Protein AF-X1T4V7-F1 (afdb_monomer)

Structure (mmCIF, N/CA/C/O backbone):
data_AF-X1T4V7-F1
#
_entry.id   AF-X1T4V7-F1
#
loop_
_atom_site.group_PDB
_atom_site.id
_atom_site.type_symbol
_atom_site.label_atom_id
_atom_site.label_alt_id
_atom_site.label_comp_id
_atom_site.label_asym_id
_atom_site.label_entity_id
_atom_site.label_seq_id
_atom_site.pdbx_PDB_ins_code
_atom_site.Cartn_x
_atom_site.Cartn_y
_atom_site.Cartn_z
_atom_site.occupancy
_atom_site.B_iso_or_equiv
_atom_site.auth_seq_id
_atom_site.auth_comp_id
_atom_site.auth_asym_id
_atom_site.auth_atom_id
_atom_site.pdbx_PDB_model_num
ATOM 1 N N . SER A 1 1 ? 8.155 6.389 19.833 1.00 48.38 1 SER A N 1
ATOM 2 C CA . SER A 1 1 ? 7.258 6.971 20.839 1.00 48.38 1 SER A CA 1
ATOM 3 C C . SER A 1 1 ? 5.925 7.229 20.177 1.00 48.38 1 SER A C 1
ATOM 5 O O . SER A 1 1 ? 5.945 7.675 19.031 1.00 48.38 1 SER A O 1
ATOM 7 N N . GLU A 1 2 ? 4.805 6.953 20.847 1.00 50.91 2 GLU A N 1
ATOM 8 C CA . GLU A 1 2 ? 3.465 7.375 20.395 1.00 50.91 2 GLU A CA 1
ATOM 9 C C . GLU A 1 2 ? 3.388 8.892 20.120 1.00 50.91 2 GLU A C 1
ATOM 11 O O . GLU A 1 2 ? 2.552 9.335 19.339 1.00 50.91 2 GLU A O 1
ATOM 16 N N . ASP A 1 3 ? 4.356 9.660 20.631 1.00 55.53 3 ASP A N 1
ATOM 17 C CA . ASP A 1 3 ? 4.520 11.113 20.468 1.00 55.53 3 ASP A CA 1
ATOM 18 C C . ASP A 1 3 ? 4.869 11.618 19.052 1.00 55.53 3 ASP A C 1
ATOM 20 O O . ASP A 1 3 ? 5.124 12.806 18.871 1.00 55.53 3 ASP A O 1
ATOM 24 N N . LYS A 1 4 ? 4.926 10.758 18.026 1.00 73.62 4 LYS A N 1
ATOM 25 C CA . LYS A 1 4 ? 5.186 11.179 16.629 1.00 73.62 4 LYS A CA 1
ATOM 26 C C . LYS A 1 4 ? 4.145 10.663 15.632 1.00 73.62 4 LYS A C 1
ATOM 28 O O . LYS A 1 4 ? 4.478 10.355 14.488 1.00 73.62 4 LYS A O 1
ATOM 33 N N . LYS A 1 5 ? 2.881 10.549 16.042 1.00 84.75 5 LYS A N 1
ATOM 34 C CA . LYS A 1 5 ? 1.787 10.330 15.084 1.00 84.75 5 LYS A CA 1
ATOM 35 C C . LYS A 1 5 ? 1.625 11.569 14.200 1.00 84.75 5 LYS A C 1
ATOM 37 O O . LYS A 1 5 ? 1.704 12.700 14.672 1.00 84.75 5 LYS A O 1
ATOM 42 N N . THR A 1 6 ? 1.419 11.357 12.905 1.00 90.25 6 THR A N 1
ATOM 43 C CA . THR A 1 6 ? 1.095 12.455 11.987 1.00 90.25 6 THR A CA 1
ATOM 44 C C . THR A 1 6 ? -0.341 12.919 12.228 1.00 90.25 6 THR A C 1
ATOM 46 O O . THR A 1 6 ? -1.179 12.133 12.670 1.00 90.25 6 THR A O 1
ATOM 49 N N . LEU A 1 7 ? -0.654 14.170 11.877 1.00 93.00 7 LEU A N 1
ATOM 50 C CA . LEU A 1 7 ? -2.030 14.683 11.951 1.00 93.00 7 LEU A CA 1
ATOM 51 C C . LEU A 1 7 ? -3.011 13.817 11.144 1.00 93.00 7 LEU A C 1
ATOM 53 O O . LEU A 1 7 ? -4.123 13.556 11.590 1.00 93.00 7 LEU A O 1
ATOM 57 N N . ALA A 1 8 ? -2.582 13.321 9.978 1.00 90.38 8 ALA A N 1
ATOM 58 C CA . ALA A 1 8 ? -3.393 12.436 9.145 1.00 90.38 8 ALA A CA 1
ATOM 59 C C . ALA A 1 8 ? -3.711 11.107 9.846 1.00 90.38 8 ALA A C 1
ATOM 61 O O . ALA A 1 8 ? -4.825 10.604 9.738 1.00 90.38 8 ALA A O 1
ATOM 62 N N . TYR A 1 9 ? -2.745 10.552 10.580 1.00 90.06 9 TYR A N 1
ATOM 63 C CA . TYR A 1 9 ? -2.953 9.322 11.335 1.00 90.06 9 TYR A CA 1
ATOM 64 C C . TYR A 1 9 ? -3.911 9.536 12.512 1.00 90.06 9 TYR A C 1
ATOM 66 O O . TYR A 1 9 ? -4.837 8.754 12.688 1.00 90.06 9 TYR A O 1
ATOM 74 N N . GLN A 1 10 ? -3.738 10.627 13.266 1.00 92.31 10 GLN A N 1
ATOM 75 C CA . GLN A 1 10 ? -4.629 10.981 14.378 1.00 92.31 10 GLN A CA 1
ATOM 76 C C . GLN A 1 10 ? -6.074 11.193 13.909 1.00 92.31 10 GLN A C 1
ATOM 78 O O . GLN A 1 10 ? -7.002 10.683 14.529 1.00 92.31 10 GLN A O 1
ATOM 83 N N . LEU A 1 11 ? -6.265 11.881 12.778 1.00 92.38 11 LEU A N 1
ATOM 84 C CA . LEU A 1 11 ? -7.581 12.018 12.153 1.00 92.38 11 LEU A CA 1
ATOM 85 C C . LEU A 1 11 ? -8.177 10.648 11.799 1.00 92.38 11 LEU A C 1
ATOM 87 O O . LEU A 1 11 ? -9.355 10.408 12.044 1.00 92.38 11 LEU A O 1
ATOM 91 N N . GLY A 1 12 ? -7.360 9.749 11.245 1.00 92.69 12 GLY A N 1
ATOM 92 C CA . GLY A 1 12 ? -7.781 8.392 10.915 1.00 92.69 12 GLY A CA 1
ATOM 93 C C . GLY A 1 12 ? -8.238 7.584 12.131 1.00 92.69 12 GLY A C 1
ATOM 94 O O . GLY A 1 12 ? -9.213 6.846 12.014 1.00 92.69 12 GLY A O 1
ATOM 95 N N . GLU A 1 13 ? -7.572 7.740 13.280 1.00 92.12 13 GLU A N 1
ATOM 96 C CA . GLU A 1 13 ? -7.972 7.102 14.542 1.00 92.12 13 GLU A CA 1
ATOM 97 C C . GLU A 1 13 ? -9.326 7.639 15.015 1.00 92.12 13 GLU A C 1
ATOM 99 O O . GLU A 1 13 ? -10.244 6.858 15.248 1.00 92.12 13 GLU A O 1
ATOM 104 N N . SER A 1 14 ? -9.508 8.962 15.060 1.00 92.56 14 SER A N 1
ATOM 105 C CA . SER A 1 14 ? -10.793 9.547 15.468 1.00 92.56 14 SER A CA 1
ATOM 106 C C . SER A 1 14 ? -11.946 9.126 14.552 1.00 92.56 14 SER A C 1
ATOM 108 O O . SER A 1 14 ? -13.033 8.823 15.031 1.00 92.56 14 SER A O 1
ATOM 110 N N . LEU A 1 15 ? -11.718 9.053 13.236 1.00 91.81 15 LEU A N 1
ATOM 111 C CA . LEU A 1 15 ? -12.736 8.589 12.289 1.00 91.81 15 LEU A CA 1
ATOM 112 C C . LEU A 1 15 ? -13.076 7.103 12.470 1.00 91.81 15 LEU A C 1
ATOM 114 O O . LEU A 1 15 ? -14.249 6.746 12.360 1.00 91.81 15 LEU A O 1
ATOM 118 N N . SER A 1 16 ? -12.089 6.255 12.780 1.00 90.62 16 SER A N 1
ATOM 119 C CA . SER A 1 16 ? -12.333 4.827 13.033 1.00 90.62 16 SER A CA 1
ATOM 120 C C . SER A 1 16 ? -13.234 4.574 14.242 1.00 90.62 16 SER A C 1
ATOM 122 O O . SER A 1 16 ? -14.009 3.627 14.231 1.00 90.62 16 SER A O 1
ATOM 124 N N . GLU A 1 17 ? -13.192 5.442 15.257 1.00 88.81 17 GLU A N 1
ATOM 125 C CA . GLU A 1 17 ? -14.038 5.324 16.453 1.00 88.81 17 GLU A CA 1
ATOM 126 C C . GLU A 1 17 ? -15.458 5.871 16.239 1.00 88.81 17 GLU A C 1
ATOM 128 O O . GLU A 1 17 ? -16.379 5.523 16.975 1.00 88.81 17 GLU A O 1
ATOM 133 N N . MET A 1 18 ? -15.645 6.738 15.240 1.00 92.06 18 MET A N 1
ATOM 134 C CA . MET A 1 18 ? -16.902 7.453 14.990 1.00 92.06 18 MET A CA 1
ATOM 135 C C . MET A 1 18 ? -17.720 6.876 13.826 1.00 92.06 18 MET A C 1
ATOM 137 O O . MET A 1 18 ? -18.738 7.462 13.455 1.00 92.06 18 MET A O 1
ATOM 141 N N . THR A 1 19 ? -17.280 5.775 13.210 1.00 88.94 19 THR A N 1
ATOM 142 C CA . THR A 1 19 ? -17.928 5.199 12.024 1.00 88.94 19 THR A CA 1
ATOM 143 C C . THR A 1 19 ? -18.161 3.698 12.167 1.00 88.94 19 THR A C 1
ATOM 145 O O . THR A 1 19 ? -17.267 2.957 12.553 1.00 88.94 19 THR A O 1
ATOM 148 N N . ASP A 1 20 ? -19.357 3.232 11.793 1.00 86.69 20 ASP A N 1
ATOM 149 C CA . ASP A 1 20 ? -19.681 1.794 11.767 1.00 86.69 20 ASP A CA 1
ATOM 150 C C . ASP A 1 20 ? -19.023 1.067 10.579 1.00 86.69 20 ASP A C 1
ATOM 152 O O . ASP A 1 20 ? -18.787 -0.144 10.604 1.00 86.69 20 ASP A O 1
ATOM 156 N N . HIS A 1 21 ? -18.747 1.804 9.499 1.00 88.19 21 HIS A N 1
ATOM 157 C CA . HIS A 1 21 ? -18.169 1.280 8.265 1.00 88.19 21 HIS A CA 1
ATOM 158 C C . HIS A 1 21 ? -17.008 2.156 7.815 1.00 88.19 21 HIS A C 1
ATOM 160 O O . HIS A 1 21 ? -17.207 3.278 7.345 1.00 88.19 21 H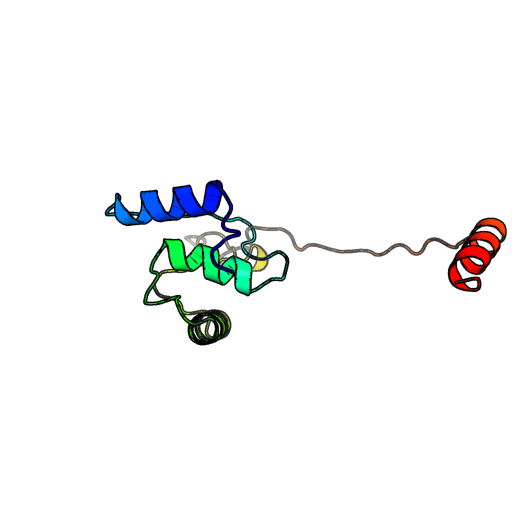IS A O 1
ATOM 166 N N . TYR A 1 22 ? -15.796 1.611 7.911 1.00 88.00 22 TYR A N 1
ATOM 167 C CA . TYR A 1 22 ? -14.577 2.340 7.603 1.00 88.00 22 TYR A CA 1
ATOM 168 C C . TYR A 1 22 ? -13.808 1.676 6.460 1.00 88.00 22 TYR A C 1
ATOM 170 O O . TYR A 1 22 ? -13.279 0.573 6.590 1.00 88.00 22 TYR A O 1
ATOM 178 N N . LEU A 1 23 ? -13.776 2.347 5.305 1.00 88.12 23 LEU A N 1
ATOM 179 C CA . LEU A 1 23 ? -13.080 1.878 4.109 1.00 88.12 23 LEU A CA 1
ATOM 180 C C . LEU A 1 23 ? -11.835 2.725 3.862 1.00 88.12 23 LEU A C 1
ATOM 182 O O . LEU A 1 23 ? -11.924 3.912 3.551 1.00 88.12 23 LEU A O 1
ATOM 186 N N . LEU A 1 24 ? -10.674 2.080 3.913 1.00 87.06 24 LEU A N 1
ATOM 187 C CA . LEU A 1 24 ? -9.395 2.700 3.601 1.00 87.06 24 LEU A CA 1
ATOM 188 C C . LEU A 1 24 ? -8.844 2.152 2.280 1.00 87.06 24 LEU A C 1
ATOM 190 O O . LEU A 1 24 ? -8.722 0.943 2.094 1.00 87.06 24 LEU A O 1
ATOM 194 N N . MET A 1 25 ? -8.471 3.045 1.361 1.00 85.75 25 MET A N 1
ATOM 195 C CA . MET A 1 25 ? -7.892 2.678 0.065 1.00 85.75 25 MET A CA 1
ATOM 196 C C . MET A 1 25 ? -6.444 3.156 -0.029 1.00 85.75 25 MET A C 1
ATOM 198 O O . MET A 1 25 ? -6.149 4.327 0.193 1.00 85.75 25 MET A O 1
ATOM 202 N N . THR A 1 26 ? -5.531 2.257 -0.398 1.00 78.62 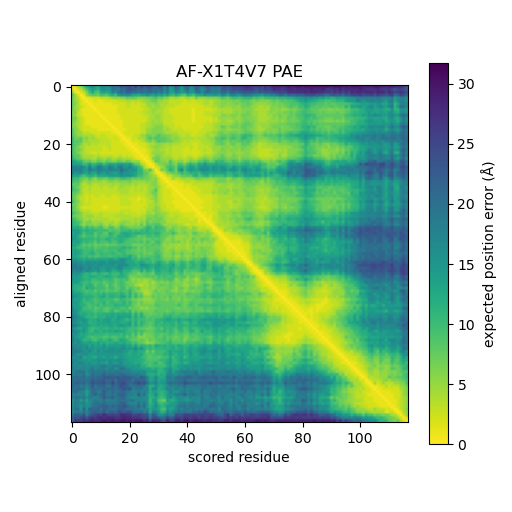26 THR A N 1
ATOM 203 C CA . THR A 1 26 ? -4.116 2.586 -0.613 1.00 78.62 26 THR A CA 1
ATOM 204 C C . THR A 1 26 ? -3.566 1.842 -1.825 1.00 78.62 26 THR A C 1
ATOM 206 O O . THR A 1 26 ? -3.806 0.649 -2.000 1.00 78.62 26 THR A O 1
ATOM 209 N N . ALA A 1 27 ? -2.835 2.553 -2.689 1.00 72.75 27 ALA A N 1
ATOM 210 C CA . ALA A 1 27 ? -2.268 1.976 -3.909 1.00 72.75 27 ALA A CA 1
ATOM 211 C C . ALA A 1 27 ? -1.070 1.057 -3.614 1.00 72.75 27 ALA A C 1
ATOM 213 O O . ALA A 1 27 ? -0.910 0.006 -4.231 1.00 72.75 27 ALA A O 1
ATOM 214 N N . THR A 1 28 ? -0.228 1.449 -2.657 1.00 66.88 28 THR A N 1
ATOM 215 C CA . THR A 1 28 ? 0.957 0.703 -2.223 1.00 66.88 28 THR A CA 1
ATOM 216 C C . THR A 1 28 ? 1.176 0.997 -0.741 1.00 66.88 28 THR A C 1
ATOM 218 O O . THR A 1 28 ? 1.797 2.010 -0.412 1.00 66.88 28 THR A O 1
ATOM 221 N N . PRO A 1 29 ? 0.654 0.159 0.169 1.00 60.31 29 PRO A N 1
ATOM 222 C CA . PRO A 1 29 ? 0.650 0.494 1.588 1.00 60.31 29 PRO A CA 1
ATOM 223 C C . PRO A 1 29 ? 2.048 0.646 2.196 1.00 60.31 29 PRO A C 1
ATOM 225 O O . PRO A 1 29 ? 2.219 1.332 3.197 1.00 60.31 29 PRO A O 1
ATOM 228 N N . HIS A 1 30 ? 3.047 -0.008 1.603 1.00 62.56 30 HIS A N 1
ATOM 229 C CA . HIS A 1 30 ? 4.409 -0.042 2.106 1.00 62.56 30 HIS A CA 1
ATOM 230 C C . HIS A 1 30 ? 5.377 0.437 1.023 1.00 62.56 30 HIS A C 1
ATOM 232 O O . HIS A 1 30 ? 5.480 -0.156 -0.048 1.00 62.56 30 HIS A O 1
ATOM 238 N N . LYS A 1 31 ? 6.177 1.460 1.336 1.00 61.25 31 LYS A N 1
ATOM 239 C CA . LYS A 1 31 ? 7.447 1.737 0.638 1.00 61.25 31 LYS A CA 1
ATOM 240 C C . LYS A 1 31 ? 8.545 0.754 1.092 1.00 61.25 31 LYS A C 1
ATOM 242 O O . LYS A 1 31 ? 9.678 1.156 1.312 1.00 61.25 31 LYS A O 1
ATOM 247 N N . GLY A 1 32 ? 8.183 -0.508 1.331 1.00 63.66 32 GLY A N 1
ATOM 248 C CA . GLY A 1 32 ? 9.059 -1.507 1.954 1.00 63.66 32 GLY A CA 1
ATOM 249 C C . GLY A 1 32 ? 9.161 -1.444 3.486 1.00 63.66 32 GLY A C 1
ATOM 250 O O . GLY A 1 32 ? 9.999 -2.146 4.032 1.00 63.66 32 GLY A O 1
ATOM 251 N N . ASP A 1 33 ? 8.331 -0.651 4.180 1.00 74.56 33 ASP A N 1
ATOM 252 C CA . ASP A 1 33 ? 8.295 -0.589 5.655 1.00 74.56 33 ASP A CA 1
ATOM 253 C C . ASP A 1 33 ? 7.031 -1.277 6.221 1.00 74.56 33 ASP A C 1
ATOM 255 O O . ASP A 1 33 ? 5.938 -0.695 6.151 1.00 74.56 33 ASP A O 1
ATOM 259 N N . PRO A 1 34 ? 7.152 -2.493 6.790 1.00 72.81 34 PRO A N 1
ATOM 260 C CA . PRO A 1 34 ? 6.041 -3.217 7.407 1.00 72.81 34 PRO A CA 1
ATOM 261 C C . PRO A 1 34 ? 5.401 -2.486 8.593 1.00 72.81 34 PRO A C 1
ATOM 263 O O . PRO A 1 34 ? 4.200 -2.629 8.822 1.00 72.81 34 PRO A O 1
ATOM 266 N N . LYS A 1 35 ? 6.157 -1.657 9.329 1.00 76.81 35 LYS A N 1
ATOM 267 C CA . LYS A 1 35 ? 5.638 -0.943 10.508 1.00 76.81 35 LYS A CA 1
ATOM 268 C C . LYS A 1 35 ? 4.618 0.116 10.113 1.00 76.81 35 LYS A C 1
ATOM 270 O O . LYS A 1 35 ? 3.566 0.216 10.737 1.00 76.81 35 LYS A O 1
ATOM 275 N N . ASN A 1 36 ? 4.889 0.863 9.043 1.00 78.00 36 ASN A N 1
ATOM 276 C CA . ASN A 1 36 ? 3.942 1.858 8.530 1.00 78.00 36 ASN A CA 1
ATOM 277 C C . ASN A 1 36 ? 2.656 1.208 8.015 1.00 78.00 36 ASN A C 1
ATOM 279 O O . ASN A 1 36 ? 1.571 1.762 8.185 1.00 78.00 36 ASN A O 1
ATOM 283 N N . PHE A 1 37 ? 2.762 0.019 7.421 1.00 77.69 37 PHE A N 1
ATOM 284 C CA . PHE A 1 37 ? 1.580 -0.715 6.989 1.00 77.69 37 PHE A CA 1
ATOM 285 C C . PHE A 1 37 ? 0.766 -1.259 8.170 1.00 77.69 37 PHE A C 1
ATOM 287 O O . PHE A 1 37 ? -0.457 -1.145 8.161 1.00 77.69 37 PHE A O 1
ATOM 294 N N . SER A 1 38 ? 1.431 -1.769 9.211 1.00 78.44 38 SER A N 1
ATOM 295 C CA . SER A 1 38 ? 0.770 -2.172 10.459 1.00 78.44 38 SER A CA 1
ATOM 296 C C . SER A 1 38 ? -0.002 -1.014 11.093 1.00 78.44 38 SER A C 1
ATOM 298 O O . SER A 1 38 ? -1.162 -1.194 11.453 1.00 78.44 38 SER A O 1
ATOM 300 N N . LEU A 1 39 ? 0.577 0.192 11.142 1.00 82.62 39 LEU A N 1
ATOM 301 C CA . LEU A 1 39 ? -0.136 1.386 11.610 1.00 82.62 39 LEU A CA 1
ATOM 302 C C . LEU A 1 39 ? -1.415 1.636 10.798 1.00 82.62 39 LEU A C 1
ATOM 304 O O . LEU A 1 39 ? -2.475 1.839 11.376 1.00 82.62 39 LEU A O 1
ATOM 308 N N . PHE A 1 40 ? -1.350 1.567 9.468 1.00 84.31 40 PHE A N 1
ATOM 309 C CA . PHE A 1 40 ? -2.530 1.749 8.618 1.00 84.31 40 PHE A CA 1
ATOM 310 C C . PHE A 1 40 ? -3.639 0.722 8.899 1.00 84.31 40 PHE A C 1
ATOM 312 O O . PHE A 1 40 ? -4.806 1.092 8.941 1.00 84.31 40 PHE A O 1
ATOM 319 N N . LEU A 1 41 ? -3.294 -0.548 9.128 1.00 82.56 41 LEU A N 1
ATOM 320 C CA . LEU A 1 41 ? -4.285 -1.587 9.432 1.00 82.56 41 LEU A CA 1
ATOM 321 C C . LEU A 1 41 ? -4.866 -1.478 10.843 1.00 82.56 41 LEU A C 1
ATOM 323 O O . LEU A 1 41 ? -6.030 -1.810 11.044 1.00 82.56 41 LEU A O 1
ATOM 327 N N . ARG A 1 42 ? -4.109 -0.936 11.801 1.00 85.06 42 ARG A N 1
ATOM 328 C CA . ARG A 1 42 ? -4.624 -0.628 13.145 1.00 85.06 42 ARG A CA 1
ATOM 329 C C . ARG A 1 42 ? -5.747 0.405 13.141 1.00 85.06 42 ARG A C 1
ATOM 331 O O . ARG A 1 42 ? -6.504 0.446 14.102 1.00 85.06 42 ARG A O 1
ATOM 338 N N . LEU A 1 43 ? -5.871 1.206 12.079 1.00 87.56 43 LEU A N 1
ATOM 339 C CA . LEU A 1 43 ? -7.019 2.094 11.886 1.00 87.56 43 LEU A CA 1
ATOM 340 C C . LEU A 1 43 ? -8.313 1.329 11.561 1.00 87.56 43 LEU A C 1
ATOM 342 O O . LEU A 1 43 ? -9.386 1.898 11.703 1.00 87.56 43 LEU A O 1
ATOM 346 N N . LEU A 1 44 ? -8.232 0.075 11.100 1.00 85.25 44 LEU A N 1
ATOM 347 C CA . LEU A 1 44 ? -9.404 -0.784 10.889 1.00 85.25 44 LEU A CA 1
ATOM 348 C C . LEU A 1 44 ? -9.777 -1.536 12.167 1.00 85.25 44 LEU A C 1
ATOM 350 O O . LEU A 1 44 ? -10.950 -1.608 12.510 1.00 85.25 44 LEU A O 1
ATOM 354 N N . ASP A 1 45 ? -8.780 -2.100 12.850 1.00 81.06 45 ASP A N 1
ATOM 355 C CA . ASP A 1 45 ? -8.965 -2.794 14.124 1.00 81.06 45 ASP A CA 1
ATOM 356 C C . ASP A 1 45 ? -7.640 -2.817 14.903 1.00 81.06 45 ASP A C 1
ATOM 358 O O . ASP A 1 45 ? -6.654 -3.454 14.512 1.00 81.06 45 ASP A O 1
ATOM 362 N N . LYS A 1 46 ? -7.594 -2.084 16.015 1.00 80.12 46 LYS A N 1
ATOM 363 C CA . LYS A 1 46 ? -6.385 -1.963 16.838 1.00 80.12 46 LYS A CA 1
ATOM 364 C C . LYS A 1 46 ? -6.016 -3.264 17.556 1.00 80.12 46 LYS A C 1
ATOM 366 O O . LYS A 1 46 ? -4.834 -3.462 17.836 1.00 80.12 46 LYS A O 1
ATOM 371 N N . ASP A 1 47 ? -6.998 -4.110 17.860 1.00 78.44 47 ASP A N 1
ATOM 372 C CA . ASP A 1 47 ? -6.829 -5.314 18.671 1.00 78.44 47 ASP A CA 1
ATOM 373 C C . ASP A 1 47 ? -6.362 -6.477 17.786 1.00 78.44 47 ASP A C 1
ATOM 375 O O . ASP A 1 47 ? -5.441 -7.210 18.149 1.00 78.44 47 ASP A O 1
ATOM 379 N N . VAL A 1 48 ? -6.911 -6.582 16.570 1.00 76.12 48 VAL A N 1
ATOM 380 C CA . VAL A 1 48 ? -6.496 -7.574 15.564 1.00 76.12 48 VAL A CA 1
ATOM 381 C C . VAL A 1 48 ? -5.100 -7.272 15.012 1.00 76.12 48 VAL A C 1
ATOM 383 O O . VAL A 1 48 ? -4.288 -8.185 14.848 1.00 76.12 48 VAL A O 1
ATOM 386 N N . TYR A 1 49 ? -4.786 -5.999 14.744 1.00 76.12 49 TYR A N 1
ATOM 387 C CA . TYR A 1 49 ? -3.521 -5.590 14.113 1.00 76.12 49 TYR A CA 1
ATOM 388 C C . TYR A 1 49 ? -2.509 -4.971 15.089 1.00 76.12 49 TYR A C 1
ATOM 390 O O . TYR A 1 49 ? -1.565 -4.294 14.669 1.00 76.12 49 TYR A O 1
ATOM 398 N N . GLY A 1 50 ? -2.684 -5.201 16.393 1.00 69.31 50 GLY A N 1
ATOM 399 C CA . GLY A 1 50 ? -1.786 -4.705 17.438 1.00 69.31 50 GLY A CA 1
ATOM 400 C C . GLY A 1 50 ? -0.386 -5.335 17.419 1.00 69.31 50 GLY A C 1
ATOM 401 O O . GLY A 1 50 ? 0.572 -4.678 17.830 1.00 69.31 50 GLY A O 1
ATOM 402 N N . ASP A 1 51 ? -0.252 -6.565 16.900 1.00 72.69 51 ASP A N 1
ATOM 403 C CA . ASP A 1 51 ? 1.027 -7.273 16.739 1.00 72.69 51 ASP A CA 1
ATOM 404 C C . ASP A 1 51 ? 1.408 -7.432 15.257 1.00 72.69 51 ASP A C 1
ATOM 406 O O . ASP A 1 51 ? 0.655 -7.962 14.437 1.00 72.69 51 ASP A O 1
ATOM 410 N N . ILE A 1 52 ? 2.630 -7.009 14.930 1.00 68.31 52 ILE A N 1
ATOM 411 C CA . ILE A 1 52 ? 3.223 -7.110 13.592 1.00 68.31 52 ILE A CA 1
ATOM 412 C C . ILE A 1 52 ? 3.332 -8.577 13.152 1.00 68.31 52 ILE A C 1
ATOM 414 O O . ILE A 1 52 ? 3.162 -8.855 11.969 1.00 68.31 52 ILE A O 1
ATOM 418 N N . LYS A 1 53 ? 3.530 -9.527 14.077 1.00 73.06 53 LYS A N 1
ATOM 419 C CA . LYS A 1 53 ? 3.647 -10.956 13.732 1.00 73.06 53 LYS A CA 1
ATOM 420 C C . LYS A 1 53 ? 2.362 -11.534 13.141 1.00 73.06 53 LYS A C 1
ATOM 422 O O . LYS A 1 53 ? 2.414 -12.312 12.191 1.00 73.06 53 LYS A O 1
ATOM 427 N N . SER A 1 54 ? 1.209 -11.143 13.683 1.00 67.25 54 SER A N 1
ATOM 428 C CA . SER A 1 54 ? -0.100 -11.549 13.156 1.00 67.25 54 SER A CA 1
ATOM 429 C C . SER A 1 54 ? -0.318 -11.002 11.746 1.00 67.25 54 SER A C 1
ATOM 431 O O . SER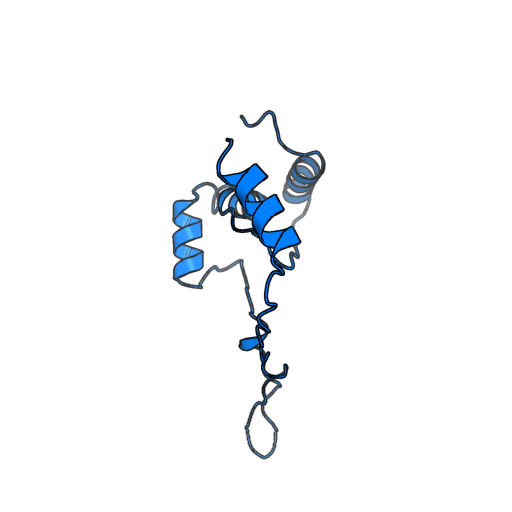 A 1 54 ? -0.862 -11.695 10.887 1.00 67.25 54 SER A O 1
ATOM 433 N N . LEU A 1 55 ? 0.165 -9.784 11.483 1.00 69.38 55 LEU A N 1
ATOM 434 C CA . LEU A 1 55 ? 0.116 -9.181 10.156 1.00 69.38 55 LEU A CA 1
ATOM 435 C C . LEU A 1 55 ? 1.056 -9.873 9.162 1.00 69.38 55 LEU A C 1
ATOM 437 O O . LEU A 1 55 ? 0.639 -10.168 8.046 1.00 69.38 55 LEU A O 1
ATOM 441 N N . GLU A 1 56 ? 2.305 -10.131 9.549 1.00 71.81 56 GLU A N 1
ATOM 442 C CA . GLU A 1 56 ? 3.284 -10.826 8.704 1.00 71.81 56 GLU A CA 1
ATOM 443 C C . GLU A 1 56 ? 2.744 -12.187 8.266 1.00 71.81 56 GLU A C 1
ATOM 445 O O . GLU A 1 56 ? 2.724 -12.488 7.073 1.00 71.81 56 GLU A O 1
ATOM 450 N N . ARG A 1 57 ? 2.173 -12.943 9.209 1.00 72.44 57 ARG A N 1
ATOM 451 C CA . ARG A 1 57 ? 1.525 -14.222 8.924 1.00 72.44 57 ARG A CA 1
ATOM 452 C C . ARG A 1 57 ? 0.350 -14.089 7.950 1.00 72.44 57 ARG A C 1
ATOM 454 O O . ARG A 1 57 ? 0.287 -14.828 6.975 1.00 72.44 57 ARG A O 1
ATOM 461 N N . ALA A 1 58 ? -0.546 -13.124 8.157 1.00 67.12 58 ALA A N 1
ATOM 462 C CA . ALA A 1 58 ? -1.681 -12.899 7.256 1.00 67.12 58 ALA A CA 1
ATOM 463 C C . ALA A 1 58 ? -1.241 -12.447 5.845 1.00 67.12 58 ALA A C 1
ATOM 465 O O . ALA A 1 58 ? -1.867 -12.784 4.837 1.00 67.12 58 ALA A O 1
ATOM 466 N N . MET A 1 59 ? -0.139 -11.694 5.749 1.00 68.75 59 MET A N 1
ATOM 467 C CA . MET A 1 59 ? 0.468 -11.306 4.473 1.00 68.75 59 MET A CA 1
ATOM 468 C C . MET A 1 59 ? 1.113 -12.495 3.748 1.00 68.75 59 MET A C 1
ATOM 470 O O . MET A 1 59 ? 1.011 -12.572 2.520 1.00 68.75 59 MET A O 1
ATOM 474 N N . GLU A 1 60 ? 1.762 -13.401 4.483 1.00 69.50 60 GLU A N 1
ATOM 475 C CA . GLU A 1 60 ? 2.343 -14.643 3.956 1.00 69.50 60 GLU A CA 1
ATOM 476 C C . GLU A 1 60 ? 1.263 -15.610 3.463 1.00 69.50 60 GLU A C 1
ATOM 478 O O . GLU A 1 60 ? 1.333 -16.085 2.327 1.00 69.50 60 GLU A O 1
ATOM 483 N N . GLU A 1 61 ? 0.235 -15.840 4.281 1.00 68.56 61 GLU A N 1
ATOM 484 C CA . GLU A 1 61 ? -0.888 -16.731 3.975 1.00 68.56 61 GLU A CA 1
ATOM 485 C C . GLU A 1 61 ? -1.795 -16.153 2.868 1.00 68.56 61 GLU A C 1
ATOM 487 O O . GLU A 1 61 ? -2.558 -16.886 2.246 1.00 68.56 61 GLU A O 1
ATOM 492 N N . ARG A 1 62 ? -1.676 -14.849 2.557 1.00 63.06 62 ARG A N 1
ATOM 493 C CA . ARG A 1 62 ? -2.544 -14.093 1.623 1.00 63.06 62 ARG A CA 1
ATOM 494 C C . ARG A 1 62 ? -4.032 -14.178 1.969 1.00 63.06 62 ARG A C 1
ATOM 496 O O . ARG A 1 62 ? -4.881 -13.874 1.129 1.00 63.06 62 ARG A O 1
ATOM 503 N N . GLU A 1 63 ? -4.331 -14.540 3.204 1.00 59.56 63 GLU A N 1
ATOM 504 C CA . GLU A 1 63 ? -5.667 -14.699 3.740 1.00 59.56 63 GLU A CA 1
ATOM 505 C C . GLU A 1 63 ? -5.786 -13.773 4.941 1.00 59.56 63 GLU A C 1
ATOM 507 O O . GLU A 1 63 ? -5.253 -14.012 6.019 1.00 59.56 63 GLU A O 1
ATOM 512 N N . ALA A 1 64 ? -6.464 -12.654 4.724 1.00 63.00 64 ALA A N 1
ATOM 513 C CA . ALA A 1 64 ? -6.802 -11.720 5.775 1.00 63.00 64 ALA A CA 1
ATOM 514 C C . ALA A 1 64 ? -8.278 -11.348 5.586 1.00 63.00 64 ALA A C 1
ATOM 516 O O . ALA A 1 64 ? -8.624 -10.790 4.541 1.00 63.00 64 ALA A O 1
ATOM 517 N N . PRO A 1 65 ? -9.163 -11.639 6.555 1.00 62.28 65 PRO A N 1
ATOM 518 C CA . PRO A 1 65 ? -10.609 -11.475 6.384 1.00 62.28 65 PRO A CA 1
ATOM 519 C C . PRO A 1 65 ? -11.044 -10.032 6.075 1.00 62.28 65 PRO A C 1
ATOM 521 O O . PRO A 1 65 ? -12.115 -9.825 5.514 1.00 62.28 65 PRO A O 1
ATOM 524 N N . PHE A 1 66 ? -10.196 -9.040 6.369 1.00 68.62 66 PHE A N 1
ATOM 525 C CA . PHE A 1 66 ? -10.484 -7.612 6.175 1.00 68.62 66 PHE A CA 1
ATOM 526 C C . PHE A 1 66 ?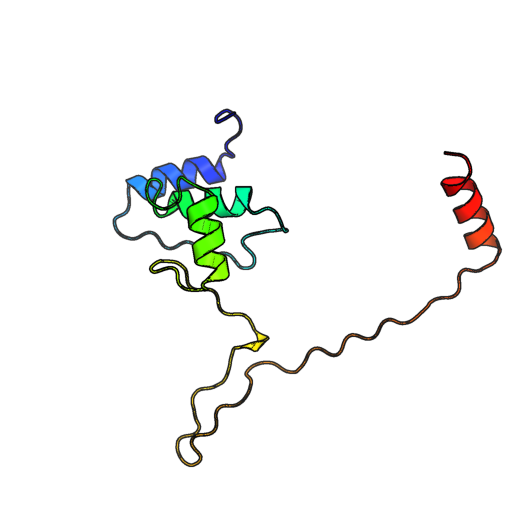 -9.511 -6.909 5.221 1.00 68.62 66 PHE A C 1
ATOM 528 O O . PHE A 1 66 ? -9.554 -5.690 5.073 1.00 68.62 66 PHE A O 1
ATOM 535 N N . TYR A 1 67 ? -8.621 -7.658 4.567 1.00 69.38 67 TYR A N 1
ATOM 536 C CA . TYR A 1 67 ? -7.628 -7.103 3.657 1.00 69.38 67 TYR A CA 1
ATOM 537 C C . TYR A 1 67 ? -7.637 -7.854 2.332 1.00 69.38 67 TYR A C 1
ATOM 539 O O . TYR A 1 67 ? -7.301 -9.032 2.245 1.00 69.38 67 TYR A O 1
ATOM 547 N N . LEU A 1 68 ? -7.978 -7.129 1.269 1.00 69.12 68 LEU A N 1
ATOM 548 C CA . LEU A 1 68 ? -7.917 -7.635 -0.091 1.00 69.12 68 LEU A CA 1
ATOM 549 C C . LEU A 1 68 ? -6.794 -6.935 -0.850 1.00 69.12 68 LEU A C 1
ATOM 551 O O . LEU A 1 68 ? -6.865 -5.739 -1.134 1.00 69.12 68 LEU A O 1
ATOM 555 N N . ARG A 1 69 ? -5.783 -7.703 -1.260 1.00 73.81 69 ARG A N 1
ATOM 556 C CA . ARG A 1 69 ? -4.752 -7.233 -2.189 1.00 73.81 69 ARG A CA 1
ATOM 557 C C . ARG A 1 69 ? -4.855 -7.969 -3.510 1.00 73.81 69 ARG A C 1
ATOM 559 O O . ARG A 1 69 ? -4.705 -9.186 -3.570 1.00 73.81 69 ARG A O 1
ATOM 566 N N . ARG A 1 70 ? -5.028 -7.220 -4.596 1.00 74.75 70 ARG A N 1
ATOM 567 C CA . ARG A 1 70 ? -4.913 -7.738 -5.963 1.00 74.75 70 ARG A CA 1
ATOM 568 C C . ARG A 1 70 ? -3.725 -7.075 -6.645 1.00 74.75 70 ARG A C 1
ATOM 570 O O . ARG A 1 70 ? -3.585 -5.856 -6.612 1.00 74.75 70 ARG A O 1
ATOM 577 N N . VAL A 1 71 ? -2.859 -7.885 -7.242 1.00 78.12 71 VAL A N 1
ATOM 578 C CA . VAL A 1 71 ? -1.752 -7.402 -8.078 1.00 78.12 71 VAL A CA 1
ATOM 579 C C . VAL A 1 71 ? -2.233 -7.288 -9.521 1.00 78.12 71 VAL A C 1
ATOM 581 O O . VAL A 1 71 ? -3.075 -8.083 -9.942 1.00 78.12 71 VAL A O 1
ATOM 584 N N . LYS A 1 72 ? -1.730 -6.304 -10.278 1.00 80.81 72 LYS A N 1
ATOM 585 C CA . LYS A 1 72 ? -2.150 -6.067 -11.675 1.00 80.81 72 LYS A CA 1
ATOM 586 C C . LYS A 1 72 ? -1.946 -7.308 -12.535 1.00 80.81 72 LYS A C 1
ATOM 588 O O . LYS A 1 72 ? -2.794 -7.651 -13.346 1.00 80.81 72 LYS A O 1
ATOM 593 N N . GLU A 1 73 ? -0.862 -8.022 -12.280 1.00 79.12 73 GLU A N 1
ATOM 594 C CA . GLU A 1 73 ? -0.459 -9.243 -12.966 1.00 79.12 73 GLU A CA 1
ATOM 595 C C . GLU A 1 73 ? -1.462 -10.393 -12.775 1.00 79.12 73 GLU A C 1
ATOM 597 O O . GLU A 1 73 ? -1.530 -11.285 -13.614 1.00 79.12 73 GLU A O 1
ATOM 602 N N . ALA A 1 74 ? -2.257 -10.366 -11.700 1.00 81.31 74 ALA A N 1
ATOM 603 C CA . ALA A 1 74 ? -3.284 -11.363 -11.404 1.00 81.31 74 ALA A CA 1
ATOM 604 C C . ALA A 1 74 ? -4.688 -10.940 -11.873 1.00 81.31 74 ALA A C 1
ATOM 606 O O . ALA A 1 74 ? -5.646 -11.683 -11.668 1.00 81.31 74 ALA A O 1
ATOM 607 N N . MET A 1 75 ? -4.840 -9.748 -12.462 1.00 86.94 75 MET A N 1
ATOM 608 C CA . MET A 1 75 ? -6.134 -9.277 -12.952 1.00 86.94 75 MET A CA 1
ATOM 609 C C . MET A 1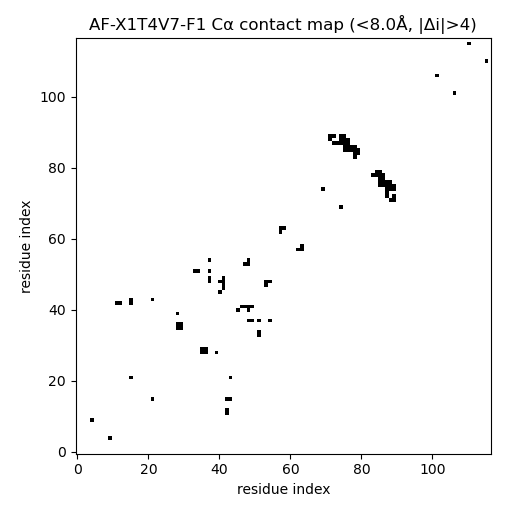 75 ? -6.421 -9.860 -14.338 1.00 86.94 75 MET A C 1
ATOM 611 O O . MET A 1 75 ? -5.616 -9.749 -15.269 1.00 86.94 75 MET A O 1
ATOM 615 N N . VAL A 1 76 ? -7.603 -10.453 -14.477 1.00 91.25 76 VAL A N 1
ATOM 616 C CA . VAL A 1 76 ? -8.127 -11.018 -15.722 1.00 91.25 76 VAL A CA 1
ATOM 617 C C . VAL A 1 76 ? -9.547 -10.513 -15.958 1.00 91.25 76 VAL A C 1
ATOM 619 O O . VAL A 1 76 ? -10.229 -10.107 -15.017 1.00 91.25 76 VAL A O 1
ATOM 622 N N . THR A 1 77 ? -9.987 -10.508 -17.211 1.00 91.12 77 THR A N 1
ATOM 623 C CA . THR A 1 77 ? -11.380 -10.235 -17.567 1.00 91.12 77 THR A CA 1
ATOM 624 C C . THR A 1 77 ? -12.299 -11.303 -16.983 1.00 91.12 77 THR A C 1
ATOM 626 O O . THR A 1 77 ? -11.854 -12.398 -16.631 1.00 91.12 77 THR A O 1
ATOM 629 N N . PHE A 1 78 ? -13.602 -11.024 -16.948 1.00 93.19 78 PHE A N 1
ATOM 630 C CA . PHE A 1 78 ? -14.568 -12.102 -16.769 1.00 93.19 78 PHE A CA 1
ATOM 631 C C . PHE A 1 78 ? -14.391 -13.164 -17.873 1.00 93.19 78 PHE A C 1
ATOM 633 O O . PHE A 1 78 ? -13.945 -12.816 -18.977 1.00 93.19 78 PHE A O 1
ATOM 640 N N . PRO A 1 79 ? -14.685 -14.444 -17.577 1.00 94.38 79 PRO A N 1
ATOM 641 C CA . PRO A 1 79 ? -14.692 -15.499 -18.579 1.00 94.38 79 PRO A CA 1
ATOM 642 C C . PRO A 1 79 ? -15.622 -15.138 -19.734 1.00 94.38 79 PRO A C 1
ATOM 644 O O . PRO A 1 79 ? -16.745 -14.685 -19.514 1.00 94.38 79 PRO A O 1
ATOM 647 N N . ASP A 1 80 ? -15.144 -15.334 -20.956 1.00 94.06 80 ASP A N 1
ATOM 648 C CA . ASP A 1 80 ? -15.973 -15.237 -22.152 1.00 94.06 80 ASP A CA 1
ATOM 649 C C . ASP A 1 80 ? -17.144 -16.234 -22.075 1.00 94.06 80 ASP A C 1
ATOM 651 O O . ASP A 1 80 ? -16.965 -17.366 -21.623 1.00 94.06 80 ASP A O 1
ATOM 655 N N . THR A 1 81 ? -18.346 -15.820 -22.472 1.00 93.75 81 THR A N 1
ATOM 656 C CA . THR A 1 81 ? -19.567 -16.616 -22.260 1.00 93.75 81 THR A CA 1
ATOM 657 C C . THR A 1 81 ? -19.631 -17.871 -23.122 1.00 93.75 81 THR A C 1
ATOM 659 O O . THR A 1 81 ? -20.254 -18.846 -22.709 1.00 93.75 81 THR A O 1
ATOM 662 N N . ASP A 1 82 ? -18.973 -17.863 -24.282 1.00 95.19 82 ASP A N 1
ATOM 663 C CA . ASP A 1 82 ? -19.010 -18.973 -25.235 1.00 95.19 82 ASP A CA 1
ATOM 664 C C . ASP A 1 82 ? -17.815 -19.915 -25.043 1.00 95.19 82 ASP A C 1
ATOM 666 O O . ASP A 1 82 ? -17.939 -21.135 -25.145 1.00 95.19 82 ASP A O 1
ATOM 670 N N . THR A 1 83 ? -16.640 -19.358 -24.746 1.00 94.06 83 THR A N 1
ATOM 671 C CA . THR A 1 83 ? -15.379 -20.110 -24.645 1.00 94.06 83 THR A CA 1
ATOM 672 C C . THR A 1 83 ? -14.937 -20.383 -23.208 1.00 94.06 83 THR A C 1
ATOM 674 O O . THR A 1 83 ? -14.089 -21.245 -22.988 1.00 94.06 83 THR A O 1
ATOM 677 N N . GLY A 1 84 ? -15.468 -19.657 -22.220 1.00 93.69 84 GLY A N 1
ATOM 678 C CA . GLY A 1 84 ? -15.080 -19.759 -20.808 1.00 93.69 84 GLY A CA 1
ATOM 679 C C . GLY A 1 84 ? -13.677 -19.226 -20.490 1.00 93.69 84 GLY A C 1
ATOM 680 O O . GLY A 1 84 ? -13.208 -19.352 -19.359 1.00 93.69 84 GLY A O 1
ATOM 681 N N . ILE A 1 85 ? -12.976 -18.636 -21.463 1.00 94.00 85 ILE A N 1
ATOM 682 C CA . ILE A 1 85 ? -11.580 -18.213 -21.308 1.00 94.00 85 ILE A CA 1
ATOM 683 C C . ILE A 1 85 ? -11.525 -16.769 -20.798 1.00 94.00 85 ILE A C 1
ATOM 685 O O . ILE A 1 85 ? -12.044 -15.850 -21.428 1.00 94.00 85 ILE A O 1
ATOM 689 N N . ALA A 1 86 ? -10.838 -16.554 -19.674 1.00 92.69 86 ALA A N 1
ATOM 690 C CA . ALA A 1 86 ? -10.504 -15.227 -19.157 1.00 92.69 86 ALA A CA 1
ATOM 691 C C . ALA A 1 86 ? -9.162 -14.737 -19.729 1.00 92.69 86 ALA A C 1
ATOM 693 O O . ALA A 1 86 ? -8.203 -15.504 -19.843 1.00 92.69 86 ALA A O 1
ATOM 694 N N . LYS A 1 87 ? -9.067 -13.450 -20.078 1.00 91.25 87 LYS A N 1
ATOM 695 C CA . LYS A 1 87 ? -7.852 -12.845 -20.651 1.00 91.25 87 LYS A CA 1
ATOM 696 C C . LYS A 1 87 ? -7.189 -11.917 -19.643 1.00 91.25 87 LYS A C 1
ATOM 6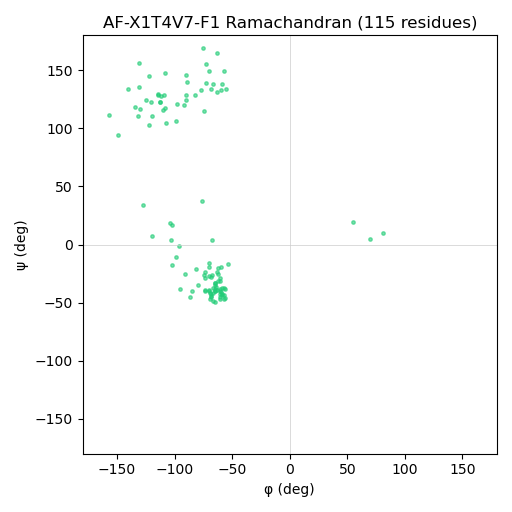98 O O . LYS A 1 87 ? -7.872 -11.279 -18.851 1.00 91.25 87 LYS A O 1
ATOM 703 N N . SER A 1 88 ? -5.860 -11.816 -19.676 1.00 90.62 88 SER A N 1
ATOM 704 C CA . SER A 1 88 ? -5.149 -10.860 -18.818 1.00 90.62 88 SER A CA 1
ATOM 705 C C . SER A 1 88 ? -5.596 -9.429 -19.117 1.00 90.62 88 SER A C 1
ATOM 707 O O . SER A 1 88 ? -5.673 -9.032 -20.280 1.00 90.62 88 SER A O 1
ATOM 709 N N . LEU A 1 89 ? -5.893 -8.671 -18.059 1.00 90.25 89 LEU A N 1
ATOM 710 C CA . LEU A 1 89 ? -6.366 -7.286 -18.152 1.00 90.25 89 LEU A CA 1
ATOM 711 C C . LEU A 1 89 ? -5.244 -6.313 -18.538 1.00 90.25 89 LEU A C 1
ATOM 713 O O . LEU A 1 89 ? -5.510 -5.244 -19.080 1.00 90.25 89 LEU A O 1
ATOM 717 N N . PHE A 1 90 ? -3.990 -6.680 -18.267 1.00 86.56 90 PHE A N 1
ATOM 718 C CA . PHE A 1 90 ? -2.824 -5.840 -18.514 1.00 86.56 90 PHE A CA 1
ATOM 719 C C . PHE A 1 90 ? -1.836 -6.536 -19.445 1.00 86.56 90 PHE A C 1
ATOM 721 O O . PHE A 1 90 ? -1.630 -7.748 -19.392 1.00 86.56 90 PHE A O 1
ATOM 728 N N . THR A 1 91 ? -1.177 -5.752 -20.295 1.00 83.56 91 THR A N 1
ATOM 729 C CA . THR A 1 91 ? -0.081 -6.253 -21.122 1.00 83.56 91 THR A CA 1
ATOM 730 C C . THR A 1 91 ? 1.140 -6.566 -20.258 1.00 83.56 91 THR A C 1
ATOM 732 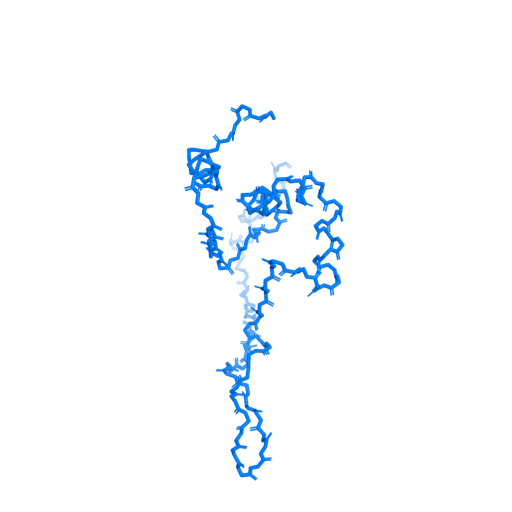O O . THR A 1 91 ? 1.385 -5.938 -19.225 1.00 83.56 91 THR A O 1
ATOM 735 N N . LYS A 1 92 ? 1.933 -7.556 -20.680 1.00 81.62 92 LYS A N 1
ATOM 736 C CA . LYS A 1 92 ? 3.171 -7.908 -19.979 1.00 81.62 92 LYS A CA 1
ATOM 737 C C . LYS A 1 92 ? 4.148 -6.732 -20.023 1.00 81.62 92 LYS A C 1
ATOM 739 O O . LYS A 1 92 ? 4.431 -6.186 -21.090 1.00 81.62 92 LYS A O 1
ATOM 744 N N . ARG A 1 93 ? 4.702 -6.377 -18.864 1.00 80.50 93 ARG A N 1
ATOM 745 C CA . ARG A 1 93 ? 5.770 -5.381 -18.759 1.00 80.50 93 ARG A CA 1
ATOM 746 C C . ARG A 1 93 ? 7.084 -5.993 -19.250 1.00 80.50 93 ARG A C 1
ATOM 748 O O . ARG A 1 93 ? 7.625 -6.880 -18.601 1.00 80.50 93 ARG A O 1
ATOM 755 N N . ASN A 1 94 ? 7.619 -5.474 -20.351 1.00 84.38 94 ASN A N 1
ATOM 756 C CA . ASN A 1 94 ? 8.946 -5.835 -20.851 1.00 84.38 94 ASN A CA 1
ATOM 757 C C . ASN A 1 94 ? 9.952 -4.760 -20.423 1.00 84.38 94 ASN A C 1
ATOM 759 O O . ASN A 1 94 ? 9.931 -3.650 -20.952 1.00 84.38 94 ASN A O 1
ATOM 763 N N . VAL A 1 95 ? 10.808 -5.066 -19.446 1.00 86.81 95 VAL A N 1
ATOM 764 C CA . VAL A 1 95 ? 11.865 -4.150 -18.989 1.00 86.81 95 VAL A CA 1
ATOM 765 C C . VAL A 1 95 ? 13.128 -4.405 -19.804 1.00 86.81 95 VAL A C 1
ATOM 767 O O . VAL A 1 95 ? 13.568 -5.546 -19.918 1.00 86.81 95 VAL A O 1
ATOM 770 N N . LYS A 1 96 ? 13.710 -3.345 -20.367 1.00 89.25 96 LYS A N 1
ATOM 771 C CA . LYS A 1 96 ? 15.016 -3.385 -21.029 1.00 89.25 96 LYS A CA 1
ATOM 772 C C . LYS A 1 96 ? 15.942 -2.406 -20.323 1.00 89.25 96 LYS A C 1
ATOM 774 O O . LYS A 1 96 ? 15.629 -1.221 -20.254 1.00 89.25 96 LYS A O 1
ATOM 779 N N . THR A 1 97 ? 17.063 -2.907 -19.824 1.00 88.69 97 THR A N 1
ATOM 780 C CA . THR A 1 97 ? 18.149 -2.073 -19.306 1.00 88.69 97 THR A CA 1
ATOM 781 C C . THR A 1 97 ? 19.118 -1.819 -20.448 1.00 88.69 97 THR A C 1
ATOM 783 O O . THR A 1 97 ? 19.639 -2.768 -21.031 1.00 88.69 97 THR A O 1
ATOM 786 N N . VAL A 1 98 ? 19.322 -0.552 -20.798 1.00 90.19 98 VAL A N 1
ATOM 787 C CA . VAL A 1 98 ? 20.302 -0.150 -21.812 1.00 90.19 98 VAL A CA 1
ATOM 788 C C . VAL A 1 98 ? 21.569 0.289 -21.076 1.00 90.19 98 VAL A C 1
ATOM 790 O O . VAL A 1 98 ? 21.465 1.182 -20.234 1.00 90.19 98 VAL A O 1
ATOM 793 N N . PRO A 1 99 ? 22.733 -0.339 -21.322 1.00 86.19 99 PRO A N 1
ATOM 794 C CA . PRO A 1 99 ? 23.987 0.116 -20.741 1.00 86.19 99 PRO A CA 1
ATOM 795 C C . PRO A 1 99 ? 24.433 1.414 -21.419 1.00 86.19 99 PRO A C 1
ATOM 797 O O . PRO A 1 99 ? 24.351 1.538 -22.641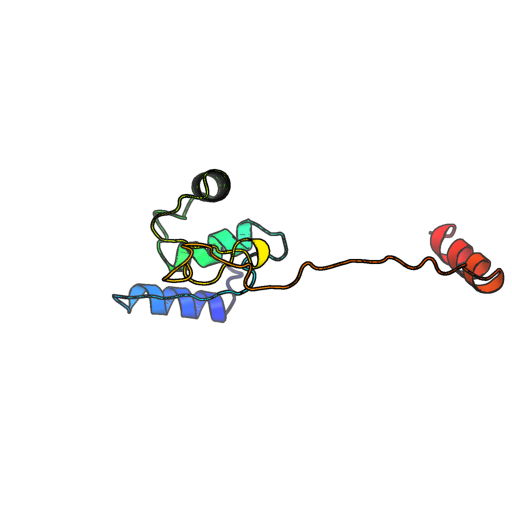 1.00 86.19 99 PRO A O 1
ATOM 800 N N . PHE A 1 100 ? 24.930 2.355 -20.623 1.00 85.25 100 PHE A N 1
ATOM 801 C CA . PHE A 1 100 ? 25.581 3.569 -21.101 1.00 85.25 100 PHE A CA 1
ATOM 802 C C . PHE A 1 100 ? 27.062 3.483 -20.716 1.00 85.25 100 PHE A C 1
ATOM 804 O O . PHE A 1 100 ? 27.344 3.263 -19.535 1.00 85.25 100 PHE A O 1
ATOM 811 N N . PRO A 1 101 ? 28.000 3.562 -21.676 1.00 84.56 101 PRO A N 1
ATOM 812 C CA . PRO A 1 101 ? 29.413 3.651 -21.343 1.00 84.56 101 PRO A CA 1
ATOM 813 C C . PRO A 1 101 ? 29.676 5.005 -20.683 1.00 84.56 101 PRO A C 1
ATOM 815 O O . PRO A 1 101 ? 29.198 6.024 -21.175 1.00 84.56 101 PRO A O 1
ATOM 818 N N . ILE A 1 102 ? 30.413 4.985 -19.578 1.00 83.56 102 ILE A N 1
ATOM 819 C CA . ILE A 1 102 ? 30.949 6.189 -18.944 1.00 83.56 102 ILE A CA 1
ATOM 820 C C . ILE A 1 102 ? 32.155 6.618 -19.782 1.00 83.56 102 ILE A C 1
ATOM 822 O O . ILE A 1 102 ? 32.959 5.760 -20.170 1.00 83.56 102 ILE A O 1
ATOM 826 N N . ASP A 1 103 ? 32.254 7.900 -20.117 1.00 84.94 103 ASP A N 1
ATOM 827 C CA . ASP A 1 103 ? 33.449 8.407 -20.789 1.00 84.94 103 ASP A CA 1
ATOM 828 C C . ASP A 1 103 ? 34.631 8.556 -19.809 1.00 84.94 103 ASP A C 1
ATOM 830 O O . ASP A 1 103 ? 34.491 8.402 -18.597 1.00 84.94 103 ASP A O 1
ATOM 834 N N . ASN A 1 104 ? 35.838 8.788 -20.327 1.00 83.25 104 ASN A N 1
ATOM 835 C CA . ASN A 1 104 ? 37.023 8.832 -19.467 1.00 83.25 104 ASN A CA 1
ATOM 836 C C . ASN A 1 104 ? 36.984 10.010 -18.470 1.00 83.25 104 ASN A C 1
ATOM 838 O O . ASN A 1 104 ? 37.465 9.858 -17.354 1.00 83.25 104 ASN A O 1
ATOM 842 N N . GLU A 1 105 ? 36.396 11.154 -18.839 1.00 84.00 105 GLU A N 1
ATOM 843 C CA . GLU A 1 105 ? 36.323 12.337 -17.967 1.00 84.00 105 GLU A CA 1
ATOM 844 C C . GLU A 1 105 ? 35.290 12.138 -16.843 1.00 84.00 105 GLU A C 1
ATOM 846 O O . GLU A 1 105 ? 35.533 12.494 -15.687 1.00 84.00 105 GLU A O 1
ATOM 851 N N . GLU A 1 106 ? 34.151 11.519 -17.158 1.00 84.69 106 GLU A N 1
ATOM 852 C CA . GLU A 1 106 ? 33.123 11.117 -16.199 1.00 84.69 106 GLU A CA 1
ATOM 853 C C . GLU A 1 106 ? 33.637 10.042 -15.231 1.00 84.69 106 GLU A C 1
ATOM 855 O O . GLU A 1 106 ? 33.311 10.082 -14.041 1.00 84.69 106 GLU A O 1
ATOM 860 N N . LEU A 1 107 ? 34.448 9.096 -15.720 1.00 85.94 107 LEU A N 1
ATOM 861 C CA . LEU A 1 107 ? 35.046 8.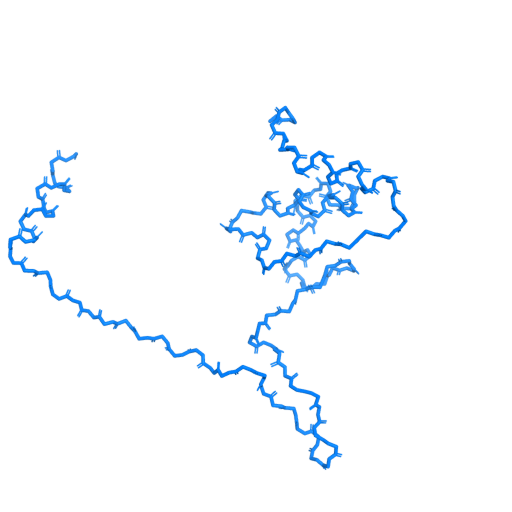046 -14.896 1.00 85.94 107 LEU A CA 1
ATOM 862 C C . LEU A 1 107 ? 36.079 8.624 -13.924 1.00 85.94 107 LEU A C 1
ATOM 864 O O . LEU A 1 107 ? 36.016 8.328 -12.731 1.00 85.94 107 LEU A O 1
ATOM 868 N N . ASP A 1 108 ? 36.955 9.511 -14.403 1.00 85.81 108 ASP A N 1
ATOM 869 C CA . ASP A 1 108 ? 37.934 10.208 -13.563 1.00 85.81 108 ASP A CA 1
ATOM 870 C C . ASP A 1 108 ? 37.235 11.012 -12.447 1.00 85.81 108 ASP A C 1
ATOM 872 O O . ASP A 1 108 ? 37.648 10.983 -11.284 1.00 85.81 108 ASP A O 1
ATOM 876 N N . PHE A 1 109 ? 36.132 11.701 -12.765 1.00 86.06 109 PHE A N 1
ATOM 877 C CA . PHE A 1 109 ? 35.330 12.425 -11.774 1.00 86.06 109 PHE A CA 1
ATOM 878 C C . PHE A 1 109 ? 34.641 11.494 -10.765 1.00 86.06 109 PHE A C 1
ATOM 880 O O . PHE A 1 109 ? 34.612 11.783 -9.564 1.00 86.06 109 PHE A O 1
ATOM 887 N N . TYR A 1 110 ? 34.088 10.374 -11.235 1.00 85.69 110 TYR A N 1
ATOM 888 C CA . TYR A 1 110 ? 33.474 9.365 -10.376 1.00 85.69 110 TYR A CA 1
ATOM 889 C C . TYR A 1 110 ? 34.488 8.779 -9.382 1.00 85.69 110 TYR A C 1
ATOM 891 O O . TYR A 1 110 ? 34.200 8.695 -8.182 1.00 85.69 110 TYR A O 1
ATOM 899 N N . ASP A 1 111 ? 35.686 8.437 -9.854 1.00 87.50 111 ASP A N 1
ATOM 900 C CA . ASP A 1 111 ? 36.765 7.895 -9.027 1.00 87.50 111 ASP A CA 1
ATOM 901 C C . ASP A 1 111 ? 37.257 8.929 -8.003 1.00 87.50 111 ASP A C 1
ATOM 903 O O . ASP A 1 111 ? 37.438 8.600 -6.828 1.00 87.50 111 ASP A O 1
ATOM 907 N N . LEU A 1 112 ? 37.370 10.207 -8.384 1.00 87.88 112 LEU A N 1
ATOM 908 C CA . LEU A 1 112 ? 37.724 11.287 -7.455 1.00 87.88 112 LEU A CA 1
ATOM 909 C C . LEU A 1 112 ? 36.740 11.433 -6.286 1.00 87.88 112 LEU A C 1
ATOM 911 O O . LEU A 1 112 ? 37.176 11.739 -5.175 1.00 87.88 112 LEU A O 1
ATOM 915 N N . LEU A 1 113 ? 35.438 11.240 -6.512 1.00 86.38 113 LEU A N 1
ATOM 916 C CA . LEU A 1 113 ? 34.419 11.333 -5.460 1.00 86.38 113 LEU A CA 1
ATOM 917 C C . LEU A 1 113 ? 34.331 10.069 -4.602 1.00 86.38 113 LEU A C 1
ATOM 919 O O . LEU A 1 113 ? 34.049 10.154 -3.407 1.00 86.38 113 LEU A O 1
ATOM 923 N N . THR A 1 114 ? 34.550 8.900 -5.201 1.00 84.06 114 THR A N 1
ATOM 924 C CA . THR A 1 114 ? 34.355 7.613 -4.520 1.00 84.06 114 THR A CA 1
ATOM 925 C C . THR A 1 114 ? 35.609 7.083 -3.831 1.00 84.06 114 THR A C 1
ATOM 927 O O . THR A 1 114 ? 35.473 6.352 -2.853 1.00 84.06 114 THR A O 1
ATOM 930 N N . MET A 1 115 ? 36.812 7.469 -4.273 1.00 73.56 115 MET A N 1
ATOM 931 C CA . MET A 1 115 ? 38.082 7.010 -3.689 1.00 73.56 115 MET A CA 1
ATOM 932 C C . MET A 1 115 ? 38.729 8.000 -2.705 1.00 73.56 115 MET A C 1
ATOM 934 O O . MET A 1 115 ? 39.661 7.617 -2.003 1.00 73.56 115 MET A O 1
ATOM 938 N N . ASN A 1 116 ? 38.241 9.244 -2.614 1.00 59.06 116 ASN A N 1
ATOM 939 C CA . ASN A 1 116 ? 38.718 10.248 -1.645 1.00 59.06 116 ASN A CA 1
ATOM 940 C C . ASN A 1 116 ? 37.787 10.441 -0.425 1.00 59.06 116 ASN A C 1
ATOM 942 O O . ASN A 1 116 ? 37.896 11.460 0.260 1.00 59.06 116 ASN A O 1
ATOM 946 N N . SER A 1 117 ? 36.869 9.500 -0.162 1.00 51.59 117 SER A N 1
ATOM 947 C CA . SER A 1 117 ? 35.987 9.492 1.023 1.00 51.59 117 SER A CA 1
ATOM 948 C C . SER A 1 117 ? 36.457 8.502 2.086 1.00 51.59 117 SER A C 1
ATOM 950 O O . SER A 1 117 ? 36.875 7.389 1.700 1.00 51.59 117 SER A O 1
#

Foldseek 3Di:
DVVDDDPVLVVLQVVLVVDPDDDDDDPDQDPPDLVSNLSVVVSNPVVQSVDSVSVVVCVVVVDDPPDDDDDLQNDWDQQDPPHRDTGRPDDDDDDDDDDDDQDPVSVVVVCVVPVVD

InterPro domains:
  IPR038718 SNF2-like, N-terminal domain superfamily [G3DSA:3.40.50.10810] (1-99)

Secondary structure (DSSP, 8-state):
-GGG--HHHHHHHHHHHS-SS-----S-S-SS-HHHHHHHHHTT-TTTTSSHHHHHHHHHHT--TT-----GGG-BPPPPTTT----BSS------PPP-PPPHHHHHHHHHHHH--

Sequence (117 aa):
SEDKKTLAYQLGESLSEMTDHYLLMTATPHKGDPKNFSLFLRLLDKDVYGDIKSLERAMEEREAPFYLRRVKEAMVTFPDTDTGIAKSLFTKRNVKTVPFPIDNEELDFYDLLTMNS

Mean predicted aligned error: 10.82 Å

Solvent-accessible surface area (backbone atoms only — not comparable to full-atom values): 7722 Å² total; per-residue (Å²): 116,88,90,69,68,49,72,70,54,55,52,44,47,57,50,43,77,73,42,97,75,82,87,85,87,74,97,68,71,48,96,83,41,68,66,62,34,38,56,59,48,27,44,76,37,52,80,77,36,65,43,66,68,60,47,53,50,28,63,72,70,70,58,41,102,89,56,88,86,83,58,70,91,76,38,54,46,76,55,38,92,90,76,60,56,55,46,70,69,57,81,84,86,82,85,80,87,79,88,75,84,77,51,73,69,59,45,54,52,50,47,57,62,66,71,73,108

Organism: NCBI:txid412755

pLDDT: mean 80.41, std 10.94, range [48.38, 95.19]

Radius of gyration: 22.93 Å; Cα contacts (8 Å, |Δi|>4): 58; chains: 1; bounding box: 58×35×46 Å